Protein AF-A0A1G1EBK0-F1 (afdb_monomer_lite)

pLDDT: mean 91.33, std 6.36, range [69.75, 98.38]

Sequence (140 aa):
MEEVRIQWEGPYLIERVPKLDISEEFGVYMITRRWGTNREKILYIGKTYWRDFRSRVREHRREWLNEEVGNLKVRLGIIKLSRGKKISVQRVQDIEALLIYWCQPRYNTIYKDSYNGRDLKIINEGRRGPIDNIITTDDI

Secondary structure (DSSP, 8-state):
-EEEEEEEEEEEEGGGGGGSGGGGS-EEEEEEEE-TTSPPEEEEEEE-SSS-HHHHHHHHHHHTGGG--SEEEEEEEEEEE-TT----HHHHHHHHHHHHHHH--TT--SSSS---S--EEEEEEES-TTS-SEEEGGG-

Radius of gyration: 14.31 Å; chains: 1; bounding box: 35×33×37 Å

Structure (mmCIF, N/CA/C/O backbone):
data_AF-A0A1G1EBK0-F1
#
_entry.id   AF-A0A1G1EBK0-F1
#
loop_
_atom_site.group_PDB
_atom_site.id
_atom_site.type_symbol
_atom_site.label_atom_id
_atom_site.label_alt_id
_atom_site.label_comp_id
_atom_site.label_asym_id
_atom_site.label_entity_id
_atom_site.label_seq_id
_atom_site.pdbx_PDB_ins_code
_atom_site.Cartn_x
_atom_site.Cartn_y
_atom_site.Cartn_z
_atom_site.occupancy
_atom_site.B_iso_or_equiv
_atom_site.auth_seq_id
_atom_site.auth_comp_id
_atom_site.auth_asym_id
_atom_site.auth_atom_id
_atom_site.pdbx_PDB_model_num
ATOM 1 N N . MET A 1 1 ? -17.019 -1.588 13.154 1.00 90.56 1 MET A N 1
ATOM 2 C CA . MET A 1 1 ? -16.228 -1.404 11.928 1.00 90.56 1 MET A CA 1
ATOM 3 C C . MET A 1 1 ? -15.839 0.051 11.707 1.00 90.56 1 MET A C 1
ATOM 5 O O . MET A 1 1 ? -16.689 0.935 11.772 1.00 90.56 1 MET A O 1
ATOM 9 N N . GLU A 1 2 ? -14.552 0.321 11.489 1.00 94.19 2 GLU A N 1
ATOM 10 C CA . GLU A 1 2 ? -14.022 1.646 11.132 1.00 94.19 2 GLU A CA 1
ATOM 11 C C . GLU A 1 2 ? -13.838 1.756 9.606 1.00 94.19 2 GLU A C 1
ATOM 13 O O . GLU A 1 2 ? -13.151 0.934 9.004 1.00 94.19 2 GLU A O 1
ATOM 18 N N . GLU A 1 3 ? -14.431 2.777 8.975 1.00 95.81 3 GLU A N 1
ATOM 19 C CA . GLU A 1 3 ? -14.213 3.065 7.548 1.00 95.81 3 GLU A CA 1
ATOM 20 C C . GLU A 1 3 ? -12.915 3.858 7.344 1.00 95.81 3 GLU A C 1
ATOM 22 O O . GLU A 1 3 ? -12.687 4.896 7.975 1.00 95.81 3 GLU A O 1
ATOM 27 N N . VAL A 1 4 ? -12.086 3.380 6.419 1.00 96.44 4 VAL A N 1
ATOM 28 C CA . VAL A 1 4 ? -10.832 4.001 5.998 1.00 96.44 4 VAL A CA 1
ATOM 29 C C . VAL A 1 4 ? -10.849 4.158 4.484 1.00 96.44 4 VAL A C 1
ATOM 31 O O . VAL A 1 4 ? -11.087 3.197 3.759 1.00 96.44 4 VAL A O 1
ATOM 34 N N . ARG A 1 5 ? -10.538 5.354 3.984 1.00 97.31 5 ARG A N 1
ATOM 35 C CA . ARG A 1 5 ? -10.350 5.592 2.547 1.00 97.31 5 ARG A CA 1
ATOM 36 C C . ARG A 1 5 ? -8.872 5.676 2.224 1.00 97.31 5 ARG A C 1
ATOM 38 O O . ARG A 1 5 ? -8.122 6.339 2.938 1.00 97.31 5 ARG A O 1
ATOM 45 N N . ILE A 1 6 ? -8.453 5.032 1.143 1.00 97.44 6 ILE A N 1
ATOM 46 C CA . ILE A 1 6 ? -7.086 5.133 0.634 1.00 97.44 6 ILE A CA 1
ATOM 47 C C . ILE A 1 6 ? -7.143 5.738 -0.761 1.00 97.44 6 ILE A C 1
ATOM 49 O O . ILE A 1 6 ? -7.649 5.122 -1.698 1.00 97.44 6 ILE A O 1
ATOM 53 N N . GLN A 1 7 ? -6.608 6.949 -0.891 1.00 97.00 7 GLN A N 1
ATOM 54 C CA . GLN A 1 7 ? -6.442 7.622 -2.174 1.00 97.00 7 GLN A CA 1
ATOM 55 C C . GLN A 1 7 ? -5.123 7.168 -2.799 1.00 97.00 7 GLN A C 1
ATOM 57 O O . GLN A 1 7 ? -4.053 7.546 -2.319 1.00 97.00 7 GLN A O 1
ATOM 62 N N . TRP A 1 8 ? -5.193 6.363 -3.860 1.00 97.31 8 TRP A N 1
ATOM 63 C CA . TRP A 1 8 ? -4.009 5.858 -4.549 1.00 97.31 8 TRP A CA 1
ATOM 64 C C . TRP A 1 8 ? -3.559 6.781 -5.682 1.00 97.31 8 TRP A C 1
ATOM 66 O O . TRP A 1 8 ? -4.289 7.013 -6.647 1.00 97.31 8 TRP A O 1
ATOM 76 N N . GLU A 1 9 ? -2.304 7.210 -5.612 1.00 95.50 9 GLU A N 1
ATOM 77 C CA . GLU A 1 9 ? -1.613 7.988 -6.635 1.00 95.50 9 GLU A CA 1
ATOM 78 C C . GLU A 1 9 ? -0.575 7.136 -7.385 1.00 95.50 9 GLU A C 1
ATOM 80 O O . GLU A 1 9 ? -0.018 6.171 -6.851 1.00 95.50 9 GLU A O 1
ATOM 85 N N . GLY A 1 10 ? -0.301 7.489 -8.646 1.00 93.81 10 GLY A N 1
ATOM 86 C CA . GLY A 1 10 ? 0.650 6.779 -9.515 1.00 93.81 10 GLY A CA 1
ATOM 87 C C . GLY A 1 10 ? 0.001 6.173 -10.761 1.00 93.81 10 GLY A C 1
ATOM 88 O O . GLY A 1 10 ? -0.818 6.832 -11.384 1.00 93.81 10 GLY A O 1
ATOM 89 N N . PRO A 1 11 ? 0.378 4.970 -11.219 1.00 94.38 11 PRO A N 1
ATOM 90 C CA . PRO A 1 11 ? 1.619 4.305 -10.865 1.00 94.38 11 PRO A CA 1
ATOM 91 C C . PRO A 1 11 ? 2.830 5.124 -11.333 1.00 94.38 11 PRO A C 1
ATOM 93 O O . PRO A 1 11 ? 2.880 5.592 -12.470 1.00 94.38 11 PRO A O 1
ATOM 96 N N . TYR A 1 12 ? 3.816 5.267 -10.460 1.00 94.19 12 TYR A N 1
ATOM 97 C CA . TYR A 1 12 ? 5.073 5.949 -10.734 1.00 94.19 12 TYR A CA 1
ATOM 98 C C . TYR A 1 12 ? 6.184 4.940 -10.982 1.00 94.19 12 TYR A C 1
ATOM 100 O O . TYR A 1 12 ? 6.184 3.845 -10.420 1.00 94.19 12 TYR A O 1
ATOM 108 N N . LEU A 1 13 ? 7.162 5.329 -11.794 1.00 89.94 13 LEU A N 1
ATOM 109 C CA . LEU A 1 13 ? 8.434 4.618 -11.822 1.00 89.94 13 LEU A CA 1
ATOM 110 C C . LEU A 1 13 ? 9.155 4.833 -10.485 1.00 89.94 13 LEU A C 1
ATOM 112 O O . LEU A 1 13 ? 9.102 5.932 -9.924 1.00 89.94 13 LEU A O 1
ATOM 116 N N . ILE A 1 14 ? 9.823 3.794 -9.985 1.00 86.31 14 ILE A N 1
ATOM 117 C CA . ILE A 1 14 ? 10.516 3.788 -8.684 1.00 86.31 14 ILE A CA 1
ATOM 118 C C . ILE A 1 14 ? 11.466 4.987 -8.556 1.00 86.31 14 ILE A C 1
ATOM 120 O O . ILE A 1 14 ? 11.469 5.689 -7.548 1.00 86.31 14 ILE A O 1
ATOM 124 N N . GLU A 1 15 ? 12.234 5.270 -9.604 1.00 84.44 15 GLU A N 1
ATOM 125 C CA . GLU A 1 15 ? 13.216 6.351 -9.666 1.00 84.44 15 GLU A CA 1
ATOM 126 C C . GLU A 1 15 ? 12.600 7.754 -9.673 1.00 84.44 15 GLU A C 1
ATOM 128 O O . GLU A 1 15 ? 13.293 8.728 -9.374 1.00 84.44 15 GLU A O 1
ATOM 133 N N . ARG A 1 16 ? 11.306 7.873 -9.995 1.00 88.81 16 ARG A N 1
ATOM 134 C CA . ARG A 1 16 ? 10.584 9.149 -9.965 1.00 88.81 16 ARG A CA 1
ATOM 135 C C . ARG A 1 16 ? 10.001 9.456 -8.595 1.00 88.81 16 ARG A C 1
ATOM 137 O O . ARG A 1 16 ? 9.825 10.633 -8.305 1.00 88.81 16 ARG A O 1
ATOM 144 N N . VAL A 1 17 ? 9.756 8.446 -7.751 1.00 87.88 17 VAL A N 1
ATOM 145 C CA . VAL A 1 17 ? 9.141 8.636 -6.425 1.00 87.88 17 VAL A CA 1
ATOM 146 C C . VAL A 1 17 ? 9.857 9.707 -5.594 1.00 87.88 17 VAL A C 1
ATOM 148 O O . VAL A 1 17 ? 9.167 10.591 -5.103 1.00 87.88 17 VAL A O 1
ATOM 151 N N . PRO A 1 18 ? 11.202 9.745 -5.490 1.00 85.00 18 PRO A N 1
ATOM 152 C CA . PRO A 1 18 ? 11.891 10.773 -4.706 1.00 85.00 18 PRO A CA 1
ATOM 153 C C . PRO A 1 18 ? 11.680 12.221 -5.163 1.00 85.00 18 PRO A C 1
ATOM 155 O O . PRO A 1 18 ? 12.100 13.123 -4.453 1.00 85.00 18 PRO A O 1
ATOM 158 N N . LYS A 1 19 ? 11.114 12.451 -6.352 1.00 87.12 19 LYS A N 1
ATOM 159 C CA . LYS A 1 19 ? 10.909 13.786 -6.933 1.00 87.12 19 LYS A CA 1
ATOM 160 C C . LYS A 1 19 ? 9.460 14.268 -6.829 1.00 87.12 19 LYS A C 1
ATOM 162 O O . LYS A 1 19 ? 9.139 15.299 -7.403 1.00 87.12 19 LYS A O 1
ATOM 167 N N . LEU A 1 20 ? 8.580 13.492 -6.199 1.00 88.00 20 LEU A N 1
ATOM 168 C CA . LEU A 1 20 ? 7.166 13.835 -6.069 1.00 88.00 20 LEU A CA 1
ATOM 169 C C . LEU A 1 20 ? 6.926 14.584 -4.758 1.00 88.00 20 LEU A C 1
ATOM 171 O O . LEU A 1 20 ? 7.458 14.172 -3.730 1.00 88.00 20 LEU A O 1
ATOM 175 N N . ASP A 1 21 ? 6.057 15.589 -4.766 1.00 87.19 21 ASP A N 1
ATOM 176 C CA . ASP A 1 21 ? 5.708 16.340 -3.549 1.00 87.19 21 ASP A CA 1
ATOM 177 C C . ASP A 1 21 ? 5.062 15.426 -2.493 1.00 87.19 21 ASP A C 1
ATOM 179 O O . ASP A 1 21 ? 5.451 15.415 -1.332 1.00 87.19 21 ASP A O 1
ATOM 183 N N . ILE A 1 22 ? 4.181 14.522 -2.935 1.00 85.12 22 ILE A N 1
ATOM 184 C CA . ILE A 1 22 ? 3.567 13.470 -2.105 1.00 85.12 22 ILE A CA 1
ATOM 185 C C . ILE A 1 22 ? 4.591 12.491 -1.500 1.00 85.12 22 ILE A C 1
ATOM 187 O O . ILE A 1 22 ? 4.250 11.703 -0.626 1.00 85.12 22 ILE A O 1
ATOM 191 N N . SER A 1 23 ? 5.849 12.480 -1.956 1.00 80.94 23 SER A N 1
ATOM 192 C CA . SER A 1 23 ? 6.838 11.503 -1.482 1.00 80.94 23 SER A CA 1
ATOM 193 C C . SER A 1 23 ? 7.258 11.689 -0.028 1.00 80.94 23 SER A C 1
ATOM 195 O O . SER A 1 23 ? 7.848 10.756 0.518 1.00 80.94 23 SER A O 1
ATOM 197 N N . GLU A 1 24 ? 6.944 12.847 0.559 1.00 77.25 24 GLU A N 1
ATOM 198 C CA . GLU A 1 24 ? 7.225 13.233 1.949 1.00 77.25 24 GLU A CA 1
ATOM 199 C C . GLU A 1 24 ? 6.037 12.947 2.894 1.00 77.25 24 GLU A C 1
ATOM 201 O O . GLU A 1 24 ? 6.156 13.084 4.109 1.00 77.25 24 GLU A O 1
ATOM 206 N N . GLU A 1 25 ? 4.907 12.482 2.349 1.00 81.88 25 GLU A N 1
ATOM 207 C CA . GLU A 1 25 ? 3.700 12.120 3.100 1.00 81.88 25 GLU A CA 1
ATOM 208 C C . GLU A 1 25 ? 3.778 10.722 3.741 1.00 81.88 25 GLU A C 1
ATOM 210 O O . GLU A 1 25 ? 4.640 9.895 3.419 1.00 81.88 25 GLU A O 1
ATOM 215 N N . PHE A 1 26 ? 2.811 10.436 4.624 1.00 83.38 26 PHE A N 1
ATOM 216 C CA . PHE A 1 26 ? 2.642 9.137 5.277 1.00 83.38 26 PHE A CA 1
ATOM 217 C C . PHE A 1 26 ? 1.350 8.423 4.845 1.00 83.38 26 PHE A C 1
ATOM 219 O O . PHE A 1 26 ? 0.254 8.980 4.870 1.00 83.38 26 PHE A O 1
ATOM 226 N N . GLY A 1 27 ? 1.457 7.136 4.540 1.00 93.12 27 GLY A N 1
ATOM 227 C CA . GLY A 1 27 ? 0.354 6.198 4.397 1.00 93.12 27 GLY A CA 1
ATOM 228 C C . GLY A 1 27 ? 0.838 4.770 4.134 1.00 93.12 27 GLY A C 1
ATOM 229 O O . GLY A 1 27 ? 1.681 4.231 4.858 1.00 93.12 27 GLY A O 1
ATOM 230 N N . VAL A 1 28 ? 0.291 4.157 3.089 1.00 96.50 28 VAL A N 1
ATOM 231 C CA . VAL A 1 28 ? 0.696 2.837 2.583 1.00 96.50 28 VAL A CA 1
ATOM 232 C C . VAL A 1 28 ? 1.153 2.952 1.137 1.00 96.50 28 VAL A C 1
ATOM 234 O O . VAL A 1 28 ? 0.794 3.889 0.439 1.00 96.50 28 VAL A O 1
ATOM 237 N N . TYR A 1 29 ? 1.964 2.024 0.660 1.00 97.06 29 TYR A N 1
ATOM 238 C CA . TYR A 1 29 ? 2.382 1.958 -0.735 1.00 97.06 29 TYR A CA 1
ATOM 239 C C . TYR A 1 29 ? 2.331 0.518 -1.221 1.00 97.06 29 TYR A C 1
ATOM 241 O O . TYR A 1 29 ? 2.420 -0.426 -0.438 1.00 97.06 29 TYR A O 1
ATOM 249 N N . MET A 1 30 ? 2.232 0.353 -2.535 1.00 97.12 30 MET A N 1
ATOM 250 C CA . MET A 1 30 ? 2.397 -0.948 -3.171 1.00 97.12 30 MET A CA 1
ATOM 251 C C . MET A 1 30 ? 3.436 -0.878 -4.277 1.00 97.12 30 MET A C 1
ATOM 253 O O . MET A 1 30 ? 3.521 0.106 -5.018 1.00 97.12 30 MET A O 1
ATOM 257 N N . ILE A 1 31 ? 4.193 -1.959 -4.406 1.00 95.81 31 ILE A N 1
ATOM 258 C CA . ILE A 1 31 ? 5.083 -2.218 -5.527 1.00 95.81 31 ILE A CA 1
ATOM 259 C C . ILE A 1 31 ? 4.413 -3.262 -6.401 1.00 95.81 31 ILE A C 1
ATOM 261 O O . ILE A 1 31 ? 3.972 -4.315 -5.941 1.00 95.81 31 ILE A O 1
ATOM 265 N N . THR A 1 32 ? 4.333 -2.948 -7.681 1.00 95.06 32 THR A N 1
ATOM 266 C CA . THR A 1 32 ? 3.627 -3.732 -8.685 1.00 95.06 32 THR A CA 1
ATOM 267 C C . THR A 1 32 ? 4.533 -3.987 -9.870 1.00 95.06 32 THR A C 1
ATOM 269 O O . THR A 1 32 ? 5.464 -3.226 -10.132 1.00 95.06 32 THR A O 1
ATOM 272 N N . ARG A 1 33 ? 4.252 -5.060 -10.601 1.00 92.44 33 ARG A N 1
ATOM 273 C CA . ARG A 1 33 ? 4.990 -5.421 -11.808 1.00 92.44 33 ARG A CA 1
ATOM 274 C C . ARG A 1 33 ? 4.032 -5.779 -12.919 1.00 92.44 33 ARG A C 1
ATOM 276 O O . ARG A 1 33 ? 3.067 -6.516 -12.701 1.00 92.44 33 ARG A O 1
ATOM 283 N N . ARG A 1 34 ? 4.357 -5.329 -14.128 1.00 89.38 34 ARG A N 1
ATOM 284 C CA . ARG A 1 34 ? 3.727 -5.811 -15.357 1.00 89.38 34 ARG A CA 1
ATOM 285 C C . ARG A 1 34 ? 4.761 -6.454 -16.278 1.00 89.38 34 ARG A C 1
ATOM 287 O O . ARG A 1 34 ? 5.781 -5.845 -16.593 1.00 89.38 34 ARG A O 1
ATOM 294 N N . TRP A 1 35 ? 4.461 -7.669 -16.729 1.00 83.50 35 TRP A N 1
ATOM 295 C CA . TRP A 1 35 ? 5.266 -8.419 -17.692 1.00 83.50 35 TRP A CA 1
ATOM 296 C C . TRP A 1 35 ? 4.609 -8.417 -19.069 1.00 83.50 35 TRP A C 1
ATOM 298 O O . TRP A 1 35 ? 3.618 -9.118 -19.270 1.00 83.50 35 TRP A O 1
ATOM 308 N N . GLY A 1 36 ? 5.148 -7.643 -20.013 1.00 81.06 36 GLY A N 1
ATOM 309 C CA . GLY A 1 36 ? 4.569 -7.524 -21.353 1.00 81.06 36 GLY A CA 1
ATOM 310 C C . GLY A 1 36 ? 3.092 -7.121 -21.292 1.00 81.06 36 GLY A C 1
ATOM 311 O O . GLY A 1 36 ? 2.733 -6.121 -20.666 1.00 81.06 36 GLY A O 1
ATOM 312 N N . THR A 1 37 ? 2.226 -7.928 -21.907 1.00 79.06 37 THR A N 1
ATOM 313 C CA . THR A 1 37 ? 0.773 -7.708 -21.938 1.00 79.06 37 THR A CA 1
ATOM 314 C C . THR A 1 37 ? 0.029 -8.276 -20.727 1.00 79.06 37 THR A C 1
ATOM 316 O O . THR A 1 37 ? -1.137 -7.921 -20.541 1.00 79.06 37 THR A O 1
ATOM 319 N N . ASN A 1 38 ? 0.687 -9.068 -19.869 1.00 83.12 38 ASN A N 1
ATOM 320 C CA . ASN A 1 38 ? 0.065 -9.724 -18.714 1.00 83.12 38 ASN A CA 1
ATOM 321 C C . ASN A 1 38 ? -0.577 -8.730 -17.736 1.00 83.12 38 ASN A C 1
ATOM 323 O O . ASN A 1 38 ? -0.241 -7.538 -17.704 1.00 83.12 38 ASN A O 1
ATOM 327 N N . ARG A 1 39 ? -1.486 -9.253 -16.901 1.00 87.94 39 ARG A N 1
ATOM 328 C CA . ARG A 1 39 ? -2.078 -8.502 -15.789 1.00 87.94 39 ARG A CA 1
ATOM 329 C C . ARG A 1 39 ? -0.988 -8.045 -14.820 1.00 87.94 39 ARG A C 1
ATOM 331 O O . ARG A 1 39 ? -0.027 -8.766 -14.551 1.00 87.94 39 ARG A O 1
ATOM 338 N N . GLU A 1 40 ? -1.152 -6.828 -14.321 1.00 92.69 40 GLU A N 1
ATOM 339 C CA . GLU A 1 40 ? -0.291 -6.264 -13.289 1.00 92.69 40 GLU A CA 1
ATOM 340 C C . GLU A 1 40 ? -0.465 -7.046 -11.982 1.00 92.69 40 GLU A C 1
ATOM 342 O O . GLU A 1 40 ? -1.589 -7.346 -11.584 1.00 92.69 40 GLU A O 1
ATOM 347 N N . LYS A 1 41 ? 0.646 -7.392 -11.330 1.00 93.94 41 LYS A N 1
ATOM 348 C CA . LYS A 1 41 ? 0.655 -8.138 -10.067 1.00 93.94 41 LYS A CA 1
ATOM 349 C C . LYS A 1 41 ? 1.210 -7.281 -8.940 1.00 93.94 41 LYS A C 1
ATOM 351 O O . LYS A 1 41 ? 2.177 -6.545 -9.151 1.00 93.94 41 LYS A O 1
ATOM 356 N N . ILE A 1 42 ? 0.630 -7.421 -7.750 1.00 96.38 42 ILE A N 1
ATOM 357 C CA . ILE A 1 42 ? 1.170 -6.848 -6.515 1.00 96.38 42 ILE A CA 1
ATOM 358 C C . ILE A 1 42 ? 2.340 -7.718 -6.065 1.00 96.38 42 ILE A C 1
ATOM 360 O O . ILE A 1 42 ? 2.203 -8.924 -5.868 1.00 96.38 42 ILE A O 1
ATOM 364 N N . LEU A 1 43 ? 3.510 -7.102 -5.948 1.00 95.31 43 LEU A N 1
ATOM 365 C CA . LEU A 1 43 ? 4.725 -7.751 -5.470 1.00 95.31 43 LEU A CA 1
ATOM 366 C C . LEU A 1 43 ? 4.895 -7.557 -3.967 1.00 95.31 43 LEU A C 1
ATOM 368 O O . LEU A 1 43 ? 5.262 -8.500 -3.272 1.00 95.31 43 LEU A O 1
ATOM 372 N N . TYR A 1 44 ? 4.618 -6.345 -3.491 1.00 96.44 44 TYR A N 1
ATOM 373 C CA . TYR A 1 44 ? 4.825 -5.942 -2.108 1.00 96.44 44 TYR A CA 1
ATOM 374 C C . TYR A 1 44 ? 3.840 -4.835 -1.722 1.00 96.44 44 TYR A C 1
ATOM 376 O O . TYR A 1 44 ? 3.548 -3.959 -2.539 1.00 96.44 44 TYR A O 1
ATOM 384 N N . ILE A 1 45 ? 3.374 -4.845 -0.478 1.00 97.81 45 ILE A N 1
ATOM 385 C CA . ILE A 1 45 ? 2.641 -3.755 0.169 1.00 97.81 45 ILE A CA 1
ATOM 386 C C . ILE A 1 45 ? 3.411 -3.366 1.424 1.00 97.81 45 ILE A C 1
ATOM 388 O O . ILE A 1 45 ? 3.864 -4.232 2.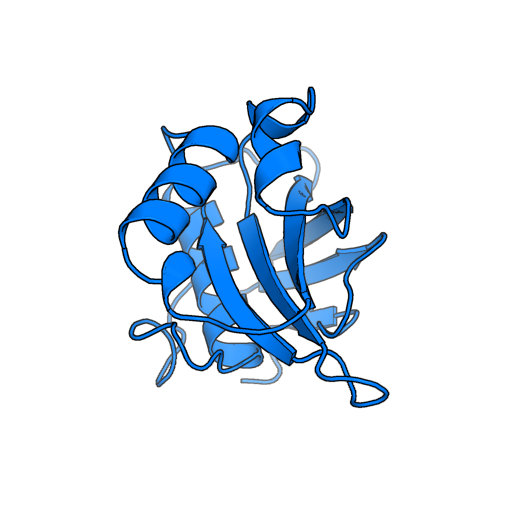169 1.00 97.81 45 ILE A O 1
ATOM 392 N N . GLY A 1 46 ? 3.572 -2.070 1.654 1.00 95.75 46 GLY A N 1
ATOM 393 C CA . GLY A 1 46 ? 4.221 -1.576 2.857 1.00 95.75 46 GLY A CA 1
ATOM 394 C C . GLY A 1 46 ? 3.583 -0.313 3.393 1.00 95.75 46 GLY A C 1
ATOM 395 O O . GLY A 1 46 ? 2.789 0.342 2.720 1.00 95.75 46 GLY A O 1
ATOM 396 N N . LYS A 1 47 ? 3.992 0.062 4.598 1.00 94.50 47 LYS A N 1
ATOM 397 C CA . LYS A 1 47 ? 3.664 1.348 5.210 1.00 94.50 47 LYS A CA 1
ATOM 398 C C . LYS A 1 47 ? 4.839 2.307 5.309 1.00 94.50 47 LYS A C 1
ATOM 400 O O . LYS A 1 47 ? 6.011 1.926 5.329 1.00 94.50 47 LYS A O 1
ATOM 405 N N . THR A 1 48 ? 4.486 3.569 5.476 1.00 86.81 48 THR A N 1
ATOM 406 C CA . THR A 1 48 ? 5.364 4.658 5.909 1.00 86.81 48 THR A CA 1
ATOM 407 C C . THR A 1 48 ? 4.894 5.138 7.277 1.00 86.81 48 THR A C 1
ATOM 409 O O . THR A 1 48 ? 3.748 5.565 7.424 1.00 86.81 48 THR A O 1
ATOM 412 N N . TYR A 1 49 ? 5.756 5.058 8.287 1.00 69.75 49 TYR A N 1
ATOM 413 C CA . TYR A 1 49 ? 5.516 5.670 9.593 1.00 69.75 49 TYR A CA 1
ATOM 414 C C . TYR A 1 49 ? 6.860 6.098 10.194 1.00 69.75 49 TYR A C 1
ATOM 416 O O . TYR A 1 49 ? 7.794 5.299 10.193 1.00 69.75 49 TYR A O 1
ATOM 424 N N . TRP A 1 50 ? 6.985 7.364 10.619 1.00 71.69 50 TRP A N 1
ATOM 425 C CA . TRP A 1 50 ? 8.257 8.070 10.917 1.00 71.69 50 TRP A CA 1
ATOM 426 C C . TRP A 1 50 ? 9.254 8.185 9.757 1.00 71.69 50 TRP A C 1
ATOM 428 O O . TRP A 1 50 ? 10.327 8.764 9.902 1.00 71.69 50 TRP A O 1
ATOM 438 N N . ARG A 1 51 ? 8.912 7.623 8.601 1.00 80.75 51 ARG A N 1
ATOM 439 C CA . ARG A 1 51 ? 9.704 7.638 7.378 1.00 80.75 51 ARG A CA 1
ATOM 440 C C . ARG A 1 51 ? 8.766 7.871 6.224 1.00 80.75 51 ARG A C 1
ATOM 442 O O . ARG A 1 51 ? 7.672 7.317 6.236 1.00 80.75 51 ARG A O 1
ATOM 449 N N . ASP A 1 52 ? 9.214 8.650 5.263 1.00 85.19 52 ASP A N 1
ATOM 450 C CA . ASP A 1 52 ? 8.443 9.022 4.090 1.00 85.19 52 ASP A CA 1
ATOM 451 C C . ASP A 1 52 ? 8.481 7.938 2.992 1.00 85.19 52 ASP A C 1
ATOM 453 O O . ASP A 1 52 ? 9.247 6.961 3.053 1.00 85.19 52 ASP A O 1
ATOM 457 N N . PHE A 1 53 ? 7.643 8.091 1.964 1.00 87.94 53 PHE A N 1
ATOM 458 C CA . PHE A 1 53 ? 7.617 7.166 0.827 1.00 87.94 53 PHE A CA 1
ATOM 459 C C . PHE A 1 53 ? 8.967 7.112 0.110 1.00 87.94 53 PHE A C 1
ATOM 461 O O . PHE A 1 53 ? 9.416 6.036 -0.295 1.00 87.94 53 PHE A O 1
ATOM 468 N N . ARG A 1 54 ? 9.644 8.259 -0.016 1.00 86.94 54 ARG A N 1
ATOM 469 C CA . ARG A 1 54 ? 10.974 8.365 -0.628 1.00 86.94 54 ARG A CA 1
ATOM 470 C C . ARG A 1 54 ? 11.976 7.417 0.028 1.00 86.94 54 ARG A C 1
ATOM 472 O O . ARG A 1 54 ? 12.671 6.678 -0.673 1.00 86.94 54 ARG A O 1
ATOM 479 N N . SER A 1 55 ? 12.056 7.434 1.352 1.00 86.69 55 SER A N 1
ATOM 480 C CA . SER A 1 55 ? 12.982 6.624 2.137 1.00 86.69 55 SER A CA 1
ATOM 481 C C . SER A 1 55 ? 12.688 5.142 1.962 1.00 86.69 55 SER A C 1
ATOM 483 O O . SER A 1 55 ? 13.598 4.376 1.654 1.00 86.69 55 SER A O 1
ATOM 485 N N . ARG A 1 56 ? 11.416 4.739 2.071 1.00 90.00 56 ARG A N 1
ATOM 486 C CA . ARG A 1 56 ? 11.002 3.332 1.943 1.00 90.00 56 ARG A CA 1
ATOM 487 C C . ARG A 1 56 ? 11.265 2.760 0.553 1.00 90.00 56 ARG A C 1
ATOM 489 O O . ARG A 1 56 ? 11.758 1.643 0.421 1.00 90.00 56 ARG A O 1
ATOM 496 N N . VAL A 1 57 ? 11.005 3.539 -0.494 1.00 87.12 57 VAL A N 1
ATOM 497 C CA . VAL A 1 57 ? 11.275 3.112 -1.873 1.00 87.12 57 VAL A CA 1
ATOM 498 C C . VAL A 1 57 ? 12.778 2.971 -2.139 1.00 87.12 57 VAL A C 1
ATOM 500 O O . VAL A 1 57 ? 13.193 2.032 -2.820 1.00 87.12 57 VAL A O 1
ATOM 503 N N . ARG A 1 58 ? 13.619 3.852 -1.576 1.00 86.56 58 ARG A N 1
ATOM 504 C CA . ARG A 1 58 ? 15.085 3.740 -1.690 1.00 86.56 58 ARG A CA 1
ATOM 505 C C . ARG A 1 58 ? 15.633 2.468 -1.041 1.00 86.56 58 ARG A C 1
ATOM 507 O O . ARG A 1 58 ? 16.551 1.872 -1.597 1.00 86.56 58 ARG A O 1
ATOM 514 N N . GLU A 1 59 ? 15.077 2.043 0.089 1.00 88.50 59 GLU A N 1
ATOM 515 C CA . GLU A 1 59 ? 15.502 0.811 0.769 1.00 88.50 59 GLU A CA 1
ATOM 516 C C . GLU A 1 59 ? 15.242 -0.426 -0.067 1.00 88.50 59 GLU A C 1
ATOM 518 O O . GLU A 1 59 ? 16.177 -1.163 -0.370 1.00 88.50 59 GLU A O 1
ATOM 523 N N . HIS A 1 60 ? 14.010 -0.588 -0.547 1.00 88.88 60 HIS A N 1
ATOM 524 C CA . HIS A 1 60 ? 13.677 -1.706 -1.422 1.00 88.88 60 HIS A CA 1
ATOM 525 C C . HIS A 1 60 ? 14.527 -1.717 -2.691 1.00 88.88 60 HIS A C 1
ATOM 527 O O . HIS A 1 60 ? 14.889 -2.787 -3.179 1.00 88.88 60 HIS A O 1
ATOM 533 N N . ARG A 1 61 ? 14.900 -0.535 -3.205 1.00 84.50 61 ARG A N 1
ATOM 534 C CA . ARG A 1 61 ? 15.814 -0.436 -4.345 1.00 84.50 61 ARG A CA 1
ATOM 535 C C . ARG A 1 61 ? 17.185 -1.020 -4.038 1.00 84.50 61 ARG A C 1
ATOM 537 O O . ARG A 1 61 ? 17.735 -1.711 -4.884 1.00 84.50 61 ARG A O 1
ATOM 544 N N . ARG A 1 62 ? 17.727 -0.746 -2.853 1.00 84.38 62 ARG A N 1
ATOM 545 C CA . ARG A 1 62 ? 19.017 -1.289 -2.416 1.00 84.38 62 ARG A CA 1
ATOM 546 C C . ARG A 1 62 ? 18.946 -2.789 -2.123 1.00 84.38 62 ARG A C 1
ATOM 548 O O . ARG A 1 62 ? 19.937 -3.469 -2.337 1.00 84.38 62 ARG A O 1
ATOM 555 N N . GLU A 1 63 ? 17.815 -3.266 -1.615 1.00 85.56 63 GLU A N 1
ATOM 556 C CA . GLU A 1 63 ? 17.671 -4.633 -1.105 1.00 85.56 63 GLU A CA 1
ATOM 557 C C . GLU A 1 63 ? 17.343 -5.663 -2.182 1.00 85.56 63 GLU A C 1
ATOM 559 O O . GLU A 1 63 ? 18.012 -6.684 -2.240 1.00 85.56 63 GLU A O 1
ATOM 564 N N . TRP A 1 64 ? 16.316 -5.429 -3.007 1.00 84.94 64 TRP A N 1
ATOM 565 C CA . TRP A 1 64 ? 15.798 -6.488 -3.888 1.00 84.94 64 TRP A CA 1
ATOM 566 C C . TRP A 1 64 ? 15.247 -6.003 -5.231 1.00 84.94 64 TRP A C 1
ATOM 568 O O . TRP A 1 64 ? 15.226 -6.768 -6.190 1.00 84.94 64 TRP A O 1
ATOM 578 N N . LEU A 1 65 ? 14.828 -4.737 -5.373 1.00 84.00 65 LEU A N 1
ATOM 579 C CA . LEU A 1 65 ? 14.229 -4.288 -6.644 1.00 84.00 65 LEU A CA 1
ATOM 580 C C . LEU A 1 65 ? 15.230 -4.279 -7.805 1.00 84.00 65 LEU A C 1
ATOM 582 O O . LEU A 1 65 ? 14.805 -4.382 -8.949 1.00 84.00 65 LEU A O 1
ATOM 586 N N . ASN A 1 66 ? 16.535 -4.154 -7.537 1.00 77.94 66 ASN A N 1
ATOM 587 C CA . ASN A 1 66 ? 17.559 -4.221 -8.586 1.00 77.94 66 ASN A CA 1
ATOM 588 C C . ASN A 1 66 ? 17.674 -5.622 -9.216 1.00 77.94 66 ASN A C 1
ATOM 590 O O . ASN A 1 66 ? 18.169 -5.739 -10.333 1.00 77.94 66 ASN A O 1
ATOM 594 N N . GLU A 1 67 ? 17.215 -6.667 -8.525 1.00 79.44 67 GLU A N 1
ATOM 595 C CA . GLU A 1 67 ? 17.210 -8.049 -9.023 1.00 79.44 67 GLU A CA 1
ATOM 596 C C . GLU A 1 67 ? 15.963 -8.347 -9.875 1.00 79.44 67 GLU A C 1
ATOM 598 O O . GLU A 1 67 ? 15.890 -9.349 -10.588 1.00 79.44 67 GLU A O 1
ATOM 603 N N . GLU A 1 68 ? 14.966 -7.460 -9.842 1.00 79.62 68 GLU A N 1
ATOM 604 C CA . GLU A 1 68 ? 13.701 -7.641 -10.538 1.00 79.62 68 GLU A CA 1
ATOM 605 C C . GLU A 1 68 ? 13.706 -7.011 -11.935 1.00 79.62 68 GLU A C 1
ATOM 607 O O . GLU A 1 68 ? 13.799 -5.800 -12.118 1.00 79.62 68 GLU A O 1
ATOM 612 N N . VAL A 1 69 ? 13.508 -7.848 -12.952 1.00 72.62 69 VAL A N 1
ATOM 613 C CA . VAL A 1 69 ? 13.426 -7.419 -14.358 1.00 72.62 69 VAL A CA 1
ATOM 614 C C . VAL A 1 69 ? 12.006 -6.940 -14.729 1.00 72.62 69 VAL A C 1
ATOM 616 O O . VAL A 1 69 ? 11.010 -7.393 -14.173 1.00 72.62 69 VAL A O 1
ATOM 619 N N . GLY A 1 70 ? 11.849 -6.053 -15.708 1.00 75.62 70 GLY A N 1
ATOM 620 C CA . GLY A 1 70 ? 10.533 -5.647 -16.227 1.00 75.62 70 GLY A CA 1
ATOM 621 C C . GLY A 1 70 ? 9.991 -4.345 -15.631 1.00 75.62 70 GLY A C 1
ATOM 622 O O . GLY A 1 70 ? 10.704 -3.593 -14.976 1.00 75.62 70 GLY A O 1
ATOM 623 N N . ASN A 1 71 ? 8.722 -4.032 -15.917 1.00 84.19 71 ASN A N 1
ATOM 624 C CA . ASN A 1 71 ? 8.149 -2.718 -15.609 1.00 84.19 71 ASN A CA 1
ATOM 625 C C . ASN A 1 71 ? 7.607 -2.677 -14.174 1.00 84.19 71 ASN A C 1
ATOM 627 O O . ASN A 1 71 ? 6.428 -2.965 -13.933 1.00 84.19 71 ASN A O 1
ATOM 631 N N . LEU A 1 72 ? 8.503 -2.372 -13.236 1.00 90.56 72 LEU A N 1
ATOM 632 C CA . LEU A 1 72 ? 8.183 -2.135 -11.834 1.00 90.56 72 LEU A CA 1
ATOM 633 C C . LEU A 1 72 ? 7.590 -0.742 -11.646 1.00 90.56 72 LEU A C 1
ATOM 635 O O . LEU A 1 72 ? 8.120 0.257 -12.137 1.00 90.56 72 LEU A O 1
ATOM 63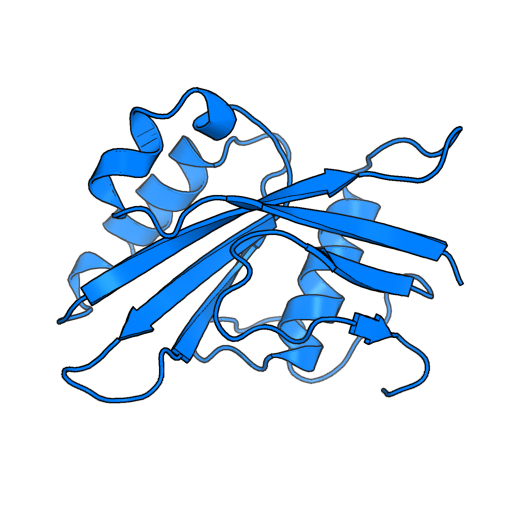9 N N . LYS A 1 73 ? 6.506 -0.671 -10.880 1.00 92.62 73 LYS A N 1
ATOM 640 C CA . LYS A 1 73 ? 5.853 0.588 -10.547 1.00 92.62 73 LYS A CA 1
ATOM 641 C C . LYS A 1 73 ? 5.457 0.644 -9.086 1.00 92.62 73 LYS A C 1
ATOM 643 O O . LYS A 1 73 ? 5.114 -0.375 -8.488 1.00 92.62 73 LYS A O 1
ATOM 648 N N . VAL A 1 74 ? 5.440 1.853 -8.545 1.00 94.94 74 VAL A N 1
ATOM 649 C CA . VAL A 1 74 ? 5.004 2.146 -7.181 1.00 94.94 74 VAL A CA 1
ATOM 650 C C . VAL A 1 74 ? 3.724 2.965 -7.224 1.00 94.94 74 VAL A C 1
ATOM 652 O O . VAL A 1 74 ? 3.586 3.881 -8.036 1.00 94.94 74 VAL A O 1
ATOM 655 N N . ARG A 1 75 ? 2.787 2.648 -6.336 1.00 96.44 75 ARG A N 1
ATOM 656 C CA . ARG A 1 75 ? 1.632 3.499 -6.039 1.00 96.44 75 ARG A CA 1
ATOM 657 C C . ARG A 1 75 ? 1.671 3.904 -4.580 1.00 96.44 75 ARG A C 1
ATOM 659 O O . ARG A 1 75 ? 2.008 3.079 -3.731 1.00 96.44 75 ARG A O 1
ATOM 666 N N . LEU A 1 76 ? 1.335 5.159 -4.322 1.00 96.25 76 LEU A N 1
ATOM 667 C CA . LEU A 1 76 ? 1.358 5.766 -2.994 1.00 96.25 76 LEU A CA 1
ATOM 668 C C . LEU A 1 76 ? -0.087 5.977 -2.549 1.00 96.25 76 LEU A C 1
ATOM 670 O O . LEU A 1 76 ? -0.868 6.583 -3.273 1.00 96.25 76 LEU A O 1
ATOM 674 N N . GLY A 1 77 ? -0.451 5.418 -1.406 1.00 96.06 77 GLY A N 1
ATOM 675 C CA . GLY A 1 77 ? -1.791 5.436 -0.842 1.00 96.06 77 GLY A CA 1
ATOM 676 C C . GLY A 1 77 ? -1.863 6.390 0.342 1.00 96.06 77 GLY A C 1
ATOM 677 O O . GLY A 1 77 ? -1.332 6.091 1.414 1.00 96.06 77 GLY A O 1
ATOM 678 N N . ILE A 1 78 ? -2.547 7.519 0.161 1.00 93.56 78 ILE A N 1
ATOM 679 C CA . ILE A 1 78 ? -2.817 8.478 1.237 1.00 93.56 78 ILE A CA 1
ATOM 680 C C . ILE A 1 78 ? -4.038 8.005 2.018 1.00 93.56 78 ILE A C 1
ATOM 682 O O . ILE A 1 78 ? -5.116 7.817 1.450 1.00 93.56 78 ILE A O 1
ATOM 686 N N . ILE A 1 79 ? -3.878 7.855 3.331 1.00 94.00 79 ILE A N 1
ATOM 687 C CA . ILE A 1 79 ? -4.952 7.422 4.225 1.00 94.00 79 ILE A CA 1
ATOM 688 C C . ILE A 1 79 ? -5.818 8.626 4.604 1.00 94.00 79 ILE A C 1
ATOM 690 O O . ILE A 1 79 ? -5.347 9.585 5.212 1.00 94.00 79 ILE A O 1
ATOM 694 N N . LYS A 1 80 ? -7.111 8.543 4.296 1.00 92.88 80 LYS A N 1
ATOM 695 C CA . LYS A 1 80 ? -8.145 9.500 4.687 1.00 92.88 80 LYS A CA 1
ATOM 696 C C . LYS A 1 80 ? -9.077 8.832 5.694 1.00 92.88 80 LYS A C 1
ATOM 698 O O . LYS A 1 80 ? -9.690 7.804 5.408 1.00 92.88 80 LYS A O 1
ATOM 703 N N . LEU A 1 81 ? -9.170 9.420 6.882 1.00 91.44 81 LEU A N 1
ATOM 704 C CA . LEU A 1 81 ? -10.011 8.921 7.968 1.00 91.44 81 LEU A CA 1
ATOM 705 C C . LEU A 1 81 ? -11.262 9.783 8.127 1.00 91.44 81 LEU A C 1
ATOM 707 O O . LEU A 1 81 ? -11.253 10.977 7.824 1.00 91.44 81 LEU A O 1
ATOM 711 N N . SER A 1 82 ? -12.318 9.186 8.674 1.00 88.44 82 SER A N 1
ATOM 712 C CA . SER A 1 82 ? -13.525 9.911 9.070 1.00 88.44 82 SER A CA 1
ATOM 713 C C . SER A 1 82 ? -13.225 11.015 10.089 1.00 88.44 82 SER A C 1
ATOM 715 O O . SER A 1 82 ? -12.296 10.918 10.900 1.00 88.44 82 SER A O 1
ATOM 717 N N . ARG A 1 83 ? -14.046 12.074 10.074 1.00 85.44 83 ARG A N 1
ATOM 718 C CA . ARG A 1 83 ? -13.891 13.246 10.949 1.00 85.44 83 ARG A CA 1
ATOM 719 C C . ARG A 1 83 ? -13.737 12.827 12.418 1.00 85.44 83 ARG A C 1
ATOM 721 O O . ARG A 1 83 ? -14.518 12.034 12.932 1.00 85.44 83 ARG A O 1
ATOM 728 N N . GLY A 1 84 ? -12.728 13.379 13.092 1.00 82.94 84 GLY A N 1
ATOM 729 C CA . GLY A 1 84 ? -12.436 13.106 14.506 1.00 82.94 84 GLY A CA 1
ATOM 730 C C . GLY A 1 84 ? -11.503 11.915 14.761 1.00 82.94 84 GLY A C 1
ATOM 731 O O . GLY A 1 84 ? -11.001 11.771 15.875 1.00 82.94 84 GLY A O 1
ATOM 732 N N . LYS A 1 85 ? -11.198 11.092 13.750 1.00 86.88 85 LYS A N 1
ATOM 733 C CA . LYS A 1 85 ? -10.162 10.054 13.841 1.00 86.88 85 LYS A CA 1
ATOM 734 C C . LYS A 1 85 ? -8.801 10.643 13.460 1.00 86.88 85 LYS A C 1
ATOM 736 O O . LYS A 1 85 ? -8.693 11.445 12.538 1.00 86.88 85 LYS A O 1
ATOM 741 N N . LYS A 1 86 ? -7.752 10.238 14.177 1.00 86.62 86 LYS A N 1
ATOM 742 C CA . LYS A 1 86 ? -6.363 10.655 13.919 1.00 86.62 86 LYS A CA 1
ATOM 743 C C . LYS A 1 86 ? -5.544 9.475 13.437 1.00 86.62 86 LYS A C 1
ATOM 745 O O . LYS A 1 86 ? -5.736 8.380 13.948 1.00 86.62 86 LYS A O 1
ATOM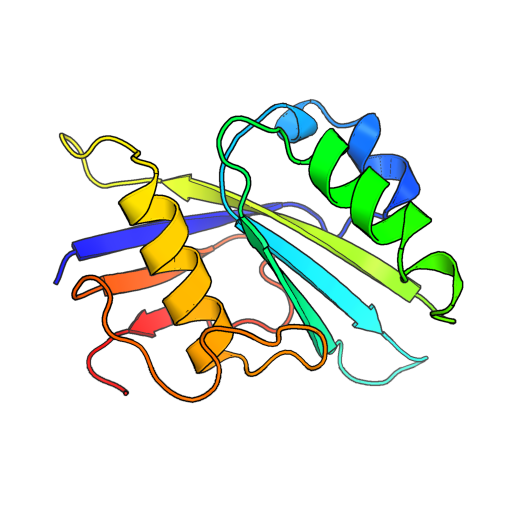 750 N N . ILE A 1 87 ? -4.612 9.690 12.517 1.00 87.88 87 ILE A N 1
ATOM 751 C CA . ILE A 1 87 ? -3.638 8.666 12.123 1.00 87.88 87 ILE A CA 1
ATOM 752 C C . ILE A 1 87 ? -2.788 8.246 13.343 1.00 87.88 87 ILE A C 1
ATOM 754 O O . ILE A 1 87 ? -2.505 9.063 14.218 1.00 87.88 87 ILE A O 1
ATOM 758 N N . SER A 1 88 ? -2.422 6.967 13.444 1.00 90.50 88 SER A N 1
ATOM 759 C CA . SER A 1 88 ? -1.526 6.440 14.490 1.00 90.50 88 SER A CA 1
ATOM 760 C C . SER A 1 88 ? -0.699 5.275 13.945 1.00 90.50 88 SER A C 1
ATOM 762 O O . SER A 1 88 ? -1.133 4.645 12.979 1.00 90.50 88 SER A O 1
ATOM 764 N N . VAL A 1 89 ? 0.445 4.954 14.576 1.00 90.75 89 VAL A N 1
ATOM 765 C CA . VAL A 1 89 ? 1.321 3.823 14.174 1.00 90.75 89 VAL A CA 1
ATOM 766 C C . VAL A 1 89 ? 0.491 2.563 13.956 1.00 90.75 89 VAL A C 1
ATOM 768 O O . VAL A 1 89 ? 0.501 1.967 12.881 1.00 90.75 89 VAL A O 1
ATOM 771 N N . GLN A 1 90 ? -0.269 2.200 14.993 1.00 93.50 90 GLN A N 1
ATOM 772 C CA . GLN A 1 90 ? -1.044 0.974 15.023 1.00 93.50 90 GLN A CA 1
ATOM 773 C C . GLN A 1 90 ? -2.110 0.982 13.930 1.00 93.50 90 GLN A C 1
ATOM 775 O O . GLN A 1 90 ? -2.410 -0.055 13.365 1.00 93.50 90 GLN A O 1
ATOM 780 N N . ARG A 1 91 ? -2.667 2.148 13.582 1.00 94.25 91 ARG A N 1
ATOM 781 C CA . ARG A 1 91 ? -3.660 2.253 12.507 1.00 94.25 91 ARG A CA 1
ATOM 782 C C . ARG A 1 91 ? -3.073 2.019 11.140 1.00 94.25 91 ARG A C 1
ATOM 784 O O . ARG A 1 91 ? -3.6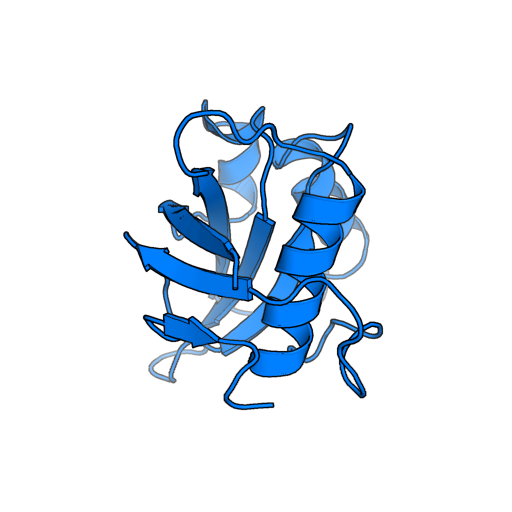38 1.241 10.384 1.00 94.25 91 ARG A O 1
ATOM 791 N N . VAL A 1 92 ? -1.939 2.633 10.839 1.00 94.62 92 VAL A N 1
ATOM 792 C CA . VAL A 1 92 ? -1.271 2.378 9.561 1.00 94.62 92 VAL A CA 1
ATOM 793 C C . VAL A 1 92 ? -0.826 0.914 9.475 1.00 94.62 92 VAL A C 1
ATOM 795 O O . VAL A 1 92 ? -0.960 0.300 8.424 1.00 94.62 92 VAL A O 1
ATOM 798 N N . GLN A 1 93 ? -0.365 0.334 10.587 1.00 95.75 93 GLN A N 1
ATOM 799 C CA . GLN A 1 93 ? -0.018 -1.084 10.669 1.00 95.75 93 GLN A CA 1
ATOM 800 C C . GLN A 1 93 ? -1.210 -2.013 10.438 1.00 95.75 93 GLN A C 1
ATOM 802 O O . GLN A 1 93 ? -1.082 -2.956 9.671 1.00 95.75 93 GLN A O 1
ATOM 807 N N . ASP A 1 94 ? -2.357 -1.745 11.057 1.00 96.62 94 ASP A N 1
ATOM 808 C CA . ASP A 1 94 ? -3.547 -2.584 10.886 1.00 96.62 94 ASP A CA 1
ATOM 809 C C . ASP A 1 94 ? -4.125 -2.459 9.470 1.00 96.62 94 ASP A C 1
ATOM 811 O O . ASP A 1 94 ? -4.652 -3.428 8.936 1.00 96.62 94 ASP A O 1
ATOM 815 N N . ILE A 1 95 ? -3.995 -1.290 8.834 1.00 96.94 95 ILE A N 1
ATOM 816 C CA . ILE A 1 95 ? -4.347 -1.102 7.421 1.00 96.94 95 ILE A CA 1
ATOM 817 C C . ILE A 1 95 ? -3.396 -1.913 6.530 1.00 96.94 95 ILE A C 1
ATOM 819 O O . ILE A 1 95 ? -3.854 -2.686 5.696 1.00 96.94 95 ILE A O 1
ATOM 823 N N . GLU A 1 96 ? -2.079 -1.777 6.714 1.00 97.75 96 GLU A N 1
ATOM 824 C CA . GLU A 1 96 ? -1.064 -2.544 5.975 1.00 97.75 96 GLU A CA 1
ATOM 825 C C . GLU A 1 96 ? -1.279 -4.057 6.119 1.00 97.75 96 GLU A C 1
ATOM 827 O O . GLU A 1 96 ? -1.277 -4.770 5.117 1.00 97.75 96 GLU A O 1
ATOM 832 N N . ALA A 1 97 ? -1.496 -4.536 7.345 1.00 97.75 97 ALA A N 1
ATOM 833 C CA . ALA A 1 97 ? -1.696 -5.948 7.632 1.00 97.75 97 ALA A CA 1
ATOM 834 C C . ALA A 1 97 ? -2.932 -6.506 6.916 1.00 97.75 97 ALA A C 1
ATOM 836 O O . ALA A 1 97 ? -2.835 -7.563 6.300 1.00 97.75 97 ALA A O 1
ATOM 837 N N . LEU A 1 98 ? -4.058 -5.780 6.926 1.00 98.19 98 LEU A N 1
ATOM 838 C CA . LEU A 1 98 ? -5.269 -6.209 6.219 1.00 98.19 98 LEU A CA 1
ATOM 839 C C . LEU A 1 98 ? -5.046 -6.256 4.704 1.00 98.19 98 LEU A C 1
ATOM 841 O O . LEU A 1 98 ? -5.434 -7.218 4.048 1.00 98.19 98 LEU A O 1
ATOM 845 N N . LEU A 1 99 ? -4.375 -5.245 4.142 1.00 98.19 99 LEU A N 1
ATOM 846 C CA . LEU A 1 99 ? -4.064 -5.216 2.712 1.00 98.19 99 LEU A CA 1
ATOM 847 C C . LEU A 1 99 ? -3.153 -6.380 2.295 1.00 98.19 99 LEU A C 1
ATOM 849 O O . LEU A 1 99 ? -3.364 -6.968 1.235 1.00 98.19 99 LEU A O 1
ATOM 853 N N . ILE A 1 100 ? -2.145 -6.714 3.106 1.00 98.38 100 ILE A N 1
ATOM 854 C CA . ILE A 1 100 ? -1.240 -7.842 2.848 1.00 98.38 100 ILE A CA 1
ATOM 855 C C . ILE A 1 100 ? -1.988 -9.170 2.947 1.00 98.38 100 ILE A C 1
ATOM 857 O O . ILE A 1 100 ? -1.853 -9.993 2.041 1.00 98.38 100 ILE A O 1
ATOM 861 N N . TYR A 1 101 ? -2.780 -9.355 4.004 1.00 98.12 101 TYR A N 1
ATOM 862 C CA . TYR A 1 101 ? -3.586 -10.555 4.204 1.00 98.12 101 TYR A CA 1
ATOM 863 C C . TYR A 1 101 ? -4.558 -10.773 3.038 1.00 98.12 101 TYR A C 1
ATOM 865 O O . TYR A 1 101 ? -4.658 -11.869 2.499 1.00 98.12 101 TYR A O 1
ATOM 873 N N . TRP A 1 102 ? -5.211 -9.713 2.564 1.00 97.81 102 TRP A N 1
ATOM 874 C CA . TRP A 1 102 ? -6.123 -9.806 1.428 1.00 97.81 102 TRP A CA 1
ATOM 875 C C . TRP A 1 102 ? -5.403 -10.102 0.106 1.00 97.81 102 TRP A C 1
ATOM 877 O O . TRP A 1 102 ? -5.789 -10.981 -0.659 1.00 97.81 102 TRP A O 1
ATOM 887 N N . CYS A 1 103 ? -4.334 -9.358 -0.191 1.00 96.94 103 CYS A N 1
ATOM 888 C CA . CYS A 1 103 ? -3.702 -9.388 -1.514 1.00 96.94 103 CYS A CA 1
ATOM 889 C C . CYS A 1 103 ? -2.672 -10.508 -1.691 1.00 96.94 103 CYS A C 1
ATOM 891 O O . CYS A 1 103 ? -2.221 -10.747 -2.813 1.00 96.94 103 CYS A O 1
ATOM 893 N N . GLN A 1 104 ? -2.228 -11.123 -0.594 1.00 97.06 104 GLN A N 1
ATOM 894 C CA . GLN A 1 104 ? -1.190 -12.153 -0.560 1.00 97.06 104 GLN A CA 1
ATOM 895 C C . GLN A 1 104 ? 0.063 -11.835 -1.411 1.00 97.06 104 GLN A C 1
ATOM 897 O O . GLN A 1 104 ? 0.500 -12.680 -2.204 1.00 97.06 104 GLN A O 1
ATOM 902 N N . PRO A 1 105 ? 0.697 -10.645 -1.287 1.00 96.62 105 PRO A N 1
ATOM 903 C CA . PRO A 1 105 ? 1.841 -10.305 -2.126 1.00 96.62 105 PRO A CA 1
ATOM 904 C C . PRO A 1 105 ? 3.008 -11.279 -1.927 1.00 96.62 105 PRO A C 1
ATOM 906 O O . PRO A 1 105 ? 3.248 -11.802 -0.832 1.00 96.62 105 PRO A O 1
ATOM 909 N N . ARG A 1 106 ? 3.767 -11.520 -3.000 1.00 94.06 106 ARG A N 1
ATOM 910 C CA . ARG A 1 106 ? 4.868 -12.495 -2.996 1.00 94.06 106 ARG A CA 1
ATOM 911 C C . ARG A 1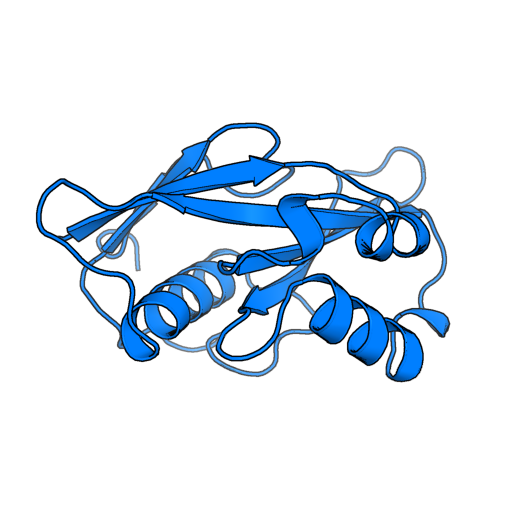 106 ? 5.984 -12.133 -2.013 1.00 94.06 106 ARG A C 1
ATOM 913 O O . ARG A 1 106 ? 6.503 -13.034 -1.368 1.00 94.06 106 ARG A O 1
ATOM 920 N N . TYR A 1 107 ? 6.359 -10.855 -1.932 1.00 94.56 107 TYR A N 1
ATOM 921 C CA . TYR A 1 107 ? 7.521 -10.394 -1.159 1.00 94.56 107 TYR A CA 1
ATOM 922 C C . TYR A 1 107 ? 7.175 -9.889 0.241 1.00 94.56 107 TYR A C 1
ATOM 924 O O . TYR A 1 107 ? 8.069 -9.513 0.994 1.00 94.56 107 TYR A O 1
ATOM 932 N N . ASN A 1 108 ? 5.896 -9.885 0.618 1.00 96.25 108 ASN A N 1
ATOM 933 C CA . ASN A 1 108 ? 5.542 -9.767 2.024 1.00 96.25 108 ASN A CA 1
ATOM 934 C C . ASN A 1 108 ? 5.773 -11.117 2.712 1.00 96.25 108 ASN A C 1
ATOM 936 O O . ASN A 1 108 ? 5.461 -12.164 2.150 1.00 96.25 108 ASN A O 1
ATOM 940 N N . THR A 1 109 ? 6.323 -11.092 3.923 1.00 92.62 109 THR A N 1
ATOM 941 C CA . THR A 1 109 ? 6.569 -12.294 4.742 1.00 92.62 109 THR A CA 1
ATOM 942 C C . THR A 1 109 ? 5.726 -12.324 6.015 1.00 92.62 109 THR A C 1
ATOM 944 O O . THR A 1 109 ? 5.517 -13.388 6.581 1.00 92.62 109 THR A O 1
ATOM 947 N N . ILE A 1 110 ? 5.219 -11.170 6.454 1.00 93.62 110 ILE A N 1
ATOM 948 C CA . ILE A 1 110 ? 4.398 -11.001 7.660 1.00 93.62 110 ILE A CA 1
ATOM 949 C C . ILE A 1 110 ? 2.961 -10.673 7.233 1.00 93.62 110 ILE A C 1
ATOM 951 O O . ILE A 1 110 ? 2.768 -10.106 6.160 1.00 93.62 110 ILE A O 1
ATOM 955 N N . TYR A 1 111 ? 1.973 -11.009 8.071 1.00 95.06 111 TYR A N 1
ATOM 956 C CA . TYR A 1 111 ? 0.530 -10.762 7.870 1.00 95.06 111 TYR A CA 1
ATOM 957 C C . TYR A 1 111 ? -0.120 -11.549 6.726 1.00 95.06 111 TYR A C 1
ATOM 959 O O . TYR A 1 111 ? -1.214 -11.213 6.293 1.00 95.06 111 TYR A O 1
ATOM 967 N N . LYS A 1 112 ? 0.536 -12.602 6.232 1.00 95.75 112 LYS A N 1
ATOM 968 C CA . LYS A 1 112 ? -0.026 -13.456 5.178 1.00 95.75 112 LYS A CA 1
ATOM 969 C C . LYS A 1 112 ? -0.981 -14.512 5.714 1.00 95.75 112 LYS A C 1
ATOM 971 O O . LYS A 1 112 ? -1.998 -14.768 5.087 1.00 95.75 112 LYS A O 1
ATOM 976 N N . ASP A 1 113 ? -0.683 -15.075 6.879 1.00 94.31 113 ASP A N 1
ATOM 977 C CA . ASP A 1 113 ? -1.429 -16.234 7.382 1.00 94.31 113 ASP A CA 1
ATOM 978 C C . ASP A 1 113 ? -2.614 -15.853 8.274 1.00 94.31 113 ASP A C 1
ATOM 980 O O . ASP A 1 113 ? -3.546 -16.633 8.439 1.00 94.31 113 ASP A O 1
ATOM 984 N N . SER A 1 114 ? -2.597 -14.658 8.870 1.00 93.62 114 SER A N 1
ATOM 985 C CA . SER A 1 114 ? -3.695 -14.172 9.708 1.00 93.62 114 SER A CA 1
ATOM 986 C C . SER A 1 114 ? -3.713 -12.651 9.818 1.00 93.62 114 SER A C 1
ATOM 988 O O . SER A 1 114 ? -2.679 -11.981 9.705 1.00 93.62 114 SER A O 1
ATOM 990 N N . TYR A 1 115 ? -4.904 -12.125 10.099 1.00 95.94 115 TYR A N 1
ATOM 991 C CA . TYR A 1 115 ? -5.144 -10.734 10.443 1.00 95.94 115 TYR A CA 1
ATOM 992 C C . TYR A 1 115 ? -5.816 -10.641 11.817 1.00 95.94 115 TYR A C 1
ATOM 994 O O . TYR A 1 115 ? -6.894 -11.183 12.016 1.00 95.94 115 TYR A O 1
ATOM 1002 N N . ASN A 1 116 ? -5.191 -9.920 12.752 1.00 93.75 116 ASN A N 1
ATOM 1003 C CA . ASN A 1 116 ? -5.707 -9.702 14.114 1.00 93.75 116 ASN A CA 1
ATOM 1004 C C . ASN A 1 116 ? -5.762 -8.201 14.468 1.00 93.75 116 ASN A C 1
ATOM 1006 O O . ASN A 1 116 ? -5.557 -7.813 15.618 1.00 93.75 116 ASN A O 1
ATOM 1010 N N . GLY A 1 117 ? -5.915 -7.344 13.454 1.00 94.75 117 GLY A N 1
ATOM 1011 C CA . GLY A 1 117 ? -5.952 -5.892 13.622 1.00 94.75 117 GLY A CA 1
ATOM 1012 C C . GLY A 1 117 ? -7.343 -5.372 13.992 1.00 94.75 117 GLY A C 1
ATOM 1013 O O . GLY A 1 117 ? -8.197 -6.095 14.499 1.00 94.75 117 GLY A O 1
ATOM 1014 N N . ARG A 1 118 ? -7.575 -4.078 13.749 1.00 95.56 118 ARG A N 1
ATOM 1015 C CA . ARG A 1 118 ? -8.896 -3.460 13.935 1.00 95.56 118 ARG A CA 1
ATOM 1016 C C . ARG A 1 118 ? -9.932 -4.061 12.986 1.00 95.56 118 ARG A C 1
ATOM 1018 O O . ARG A 1 118 ? -9.624 -4.437 11.869 1.00 95.56 118 ARG A O 1
ATOM 1025 N N . ASP A 1 119 ? -11.186 -4.006 13.404 1.00 96.69 119 ASP A N 1
ATOM 1026 C CA . ASP A 1 119 ? -12.334 -4.197 12.520 1.00 96.69 119 ASP A CA 1
ATOM 1027 C C . ASP A 1 119 ? -12.432 -3.009 11.531 1.00 96.69 119 ASP A C 1
ATOM 1029 O O . ASP A 1 119 ? -12.731 -1.872 11.933 1.00 96.69 119 ASP A O 1
ATOM 1033 N N . LEU A 1 120 ? -12.103 -3.252 10.256 1.00 96.81 120 LEU A N 1
ATOM 1034 C CA . LEU A 1 120 ? -11.851 -2.243 9.223 1.00 96.81 120 LEU A CA 1
ATOM 1035 C C . LEU A 1 120 ? -12.652 -2.510 7.945 1.00 96.81 120 LEU A C 1
ATOM 1037 O O . LEU A 1 120 ? -12.704 -3.626 7.440 1.00 96.81 120 LEU A O 1
ATOM 1041 N N . LYS A 1 121 ? -13.120 -1.420 7.334 1.00 97.56 121 LYS A N 1
ATOM 1042 C CA . LYS A 1 121 ? -13.547 -1.368 5.934 1.00 97.56 121 LYS A CA 1
ATOM 1043 C C . LYS A 1 121 ? -12.670 -0.387 5.174 1.00 97.56 121 LYS A C 1
ATOM 1045 O O . LYS A 1 121 ? -12.763 0.823 5.379 1.00 97.56 121 LYS A O 1
ATOM 1050 N N . ILE A 1 122 ? -11.827 -0.903 4.290 1.00 97.94 122 ILE A N 1
ATOM 1051 C CA . ILE A 1 122 ? -10.947 -0.119 3.428 1.00 97.94 122 ILE A CA 1
ATOM 1052 C C . ILE A 1 122 ? -11.640 0.115 2.087 1.00 97.94 122 ILE A C 1
ATOM 1054 O O . ILE A 1 122 ? -11.993 -0.828 1.385 1.00 97.94 122 ILE A O 1
ATOM 1058 N N . ILE A 1 123 ? -11.790 1.382 1.710 1.00 98.31 123 ILE A N 1
ATOM 1059 C CA . ILE A 1 123 ? -12.282 1.811 0.400 1.00 98.31 123 ILE A CA 1
ATOM 1060 C C . ILE A 1 123 ? -11.091 2.360 -0.391 1.00 98.31 123 ILE A C 1
ATOM 1062 O O . ILE A 1 123 ? -10.523 3.401 -0.048 1.00 98.31 123 ILE A O 1
ATOM 1066 N N . ASN A 1 124 ? -10.695 1.646 -1.443 1.00 98.31 124 ASN A N 1
ATOM 1067 C CA . ASN A 1 124 ? -9.580 2.003 -2.315 1.00 98.31 124 ASN A CA 1
ATOM 1068 C C . ASN A 1 124 ? -10.068 2.868 -3.483 1.00 98.31 124 ASN A C 1
ATOM 1070 O O . ASN A 1 124 ? -10.815 2.412 -4.348 1.00 98.31 124 ASN A O 1
ATOM 1074 N N . GLU A 1 125 ? -9.586 4.105 -3.541 1.00 97.56 125 GLU A N 1
ATOM 1075 C CA . GLU A 1 125 ? -9.972 5.115 -4.526 1.00 97.56 125 GLU A CA 1
ATOM 1076 C C . GLU A 1 125 ? -8.782 5.512 -5.415 1.00 97.56 125 GLU A C 1
ATOM 1078 O O . GLU A 1 125 ? -7.621 5.204 -5.133 1.00 97.56 125 GLU A O 1
ATOM 1083 N N . GLY A 1 126 ? -9.059 6.216 -6.513 1.00 96.75 126 GLY A N 1
ATOM 1084 C CA . GLY A 1 126 ? -8.022 6.708 -7.417 1.00 96.75 126 GLY A CA 1
ATOM 1085 C C . GLY A 1 126 ? -7.344 5.597 -8.223 1.00 96.75 126 GLY A C 1
ATOM 1086 O O . GLY A 1 126 ? -7.974 4.652 -8.702 1.00 96.75 126 GLY A O 1
AT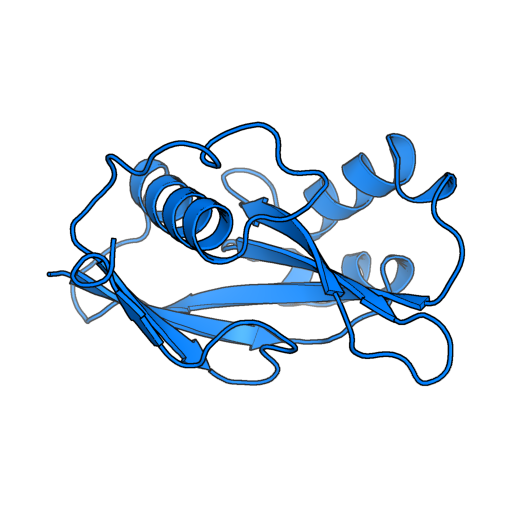OM 1087 N N . ARG A 1 127 ? -6.031 5.715 -8.428 1.00 96.25 127 ARG A N 1
ATOM 1088 C CA . ARG A 1 127 ? -5.245 4.860 -9.331 1.00 96.25 127 ARG A CA 1
ATOM 1089 C C . ARG A 1 127 ? -4.756 3.585 -8.646 1.00 96.25 127 ARG A C 1
ATOM 1091 O O . ARG A 1 127 ? -3.577 3.240 -8.711 1.00 96.25 127 ARG A O 1
ATOM 1098 N N . ARG A 1 128 ? -5.689 2.850 -8.046 1.00 95.56 128 ARG A N 1
ATOM 1099 C CA . ARG A 1 128 ? -5.471 1.680 -7.179 1.00 95.56 128 ARG A CA 1
ATOM 1100 C C . ARG A 1 128 ? -4.845 0.444 -7.846 1.00 95.56 128 ARG A C 1
ATOM 1102 O O . ARG A 1 128 ? -4.440 -0.489 -7.168 1.00 95.56 128 ARG A O 1
ATOM 1109 N N . GLY A 1 129 ? -4.747 0.401 -9.175 1.00 94.06 129 GLY A N 1
ATOM 1110 C CA . GLY A 1 129 ? -4.171 -0.755 -9.870 1.00 94.06 129 GLY A CA 1
ATOM 1111 C C . GLY A 1 129 ? -4.954 -2.053 -9.598 1.00 94.06 129 GLY A C 1
ATOM 1112 O O . GLY A 1 129 ? -6.178 -2.030 -9.710 1.00 94.06 129 GLY A O 1
ATOM 1113 N N . PRO A 1 130 ? -4.284 -3.176 -9.283 1.00 95.25 130 PRO A N 1
ATOM 1114 C CA . PRO A 1 130 ? -4.930 -4.486 -9.158 1.00 95.25 130 PRO A CA 1
ATOM 1115 C C . PRO A 1 130 ? -5.645 -4.747 -7.817 1.00 95.25 130 PRO A C 1
ATOM 1117 O O . PRO A 1 130 ? -6.237 -5.808 -7.682 1.00 95.25 130 PRO A O 1
ATOM 1120 N N . ILE A 1 131 ? -5.587 -3.838 -6.836 1.00 96.38 131 ILE A N 1
ATOM 1121 C CA . ILE A 1 131 ? -6.244 -4.022 -5.526 1.00 96.38 131 ILE A CA 1
ATOM 1122 C C . ILE A 1 131 ? -7.763 -3.850 -5.630 1.00 96.38 131 ILE A C 1
ATOM 1124 O O . ILE A 1 131 ? -8.207 -3.007 -6.407 1.00 96.38 131 ILE A O 1
ATOM 1128 N N . ASP A 1 132 ? -8.563 -4.575 -4.851 1.00 97.00 132 ASP A N 1
ATOM 1129 C CA . ASP A 1 132 ? -10.026 -4.457 -4.902 1.00 97.00 132 ASP A CA 1
ATOM 1130 C C . ASP A 1 132 ? -10.543 -3.094 -4.427 1.00 97.00 132 ASP A C 1
ATOM 1132 O O . ASP A 1 132 ? -9.904 -2.395 -3.639 1.00 97.00 132 ASP A O 1
ATOM 1136 N N . ASN A 1 133 ? -11.721 -2.700 -4.927 1.00 97.50 133 ASN A N 1
ATOM 1137 C CA . ASN A 1 133 ? -12.368 -1.434 -4.555 1.00 97.50 133 ASN A CA 1
ATOM 1138 C C . ASN A 1 133 ? -12.643 -1.355 -3.048 1.00 97.50 133 ASN A C 1
ATOM 1140 O O . ASN A 1 133 ? -12.501 -0.290 -2.451 1.00 97.50 133 ASN A O 1
ATOM 1144 N N . ILE A 1 134 ? -13.081 -2.465 -2.457 1.00 98.12 134 ILE A N 1
ATOM 1145 C CA . ILE A 1 134 ? -13.467 -2.566 -1.054 1.00 98.12 134 ILE A CA 1
ATOM 1146 C C . ILE A 1 134 ? -12.802 -3.819 -0.495 1.00 98.12 134 ILE A C 1
ATOM 1148 O O . ILE A 1 134 ? -12.880 -4.872 -1.118 1.00 98.12 134 ILE A O 1
ATOM 1152 N N . ILE A 1 135 ? -12.149 -3.677 0.655 1.00 97.75 135 ILE A N 1
ATOM 1153 C CA . ILE A 1 135 ? -11.602 -4.774 1.457 1.00 97.75 135 ILE A CA 1
ATOM 1154 C C . ILE A 1 135 ? -12.175 -4.602 2.859 1.00 97.75 135 ILE A C 1
ATOM 1156 O O . ILE A 1 135 ? -12.086 -3.508 3.420 1.00 97.75 135 ILE A O 1
ATOM 1160 N N . THR A 1 136 ? -12.777 -5.643 3.419 1.00 97.12 136 THR A N 1
ATOM 1161 C CA . THR A 1 136 ? -13.435 -5.576 4.728 1.00 97.12 136 THR A CA 1
ATOM 1162 C C . THR A 1 136 ? -13.057 -6.768 5.592 1.00 97.12 136 THR A C 1
ATOM 1164 O O . THR A 1 136 ? -12.784 -7.851 5.083 1.00 97.12 136 THR A O 1
ATOM 1167 N N . THR A 1 137 ? -13.033 -6.562 6.905 1.00 96.31 137 THR A N 1
ATOM 1168 C CA . THR A 1 137 ? -12.794 -7.627 7.884 1.00 96.31 137 THR A CA 1
ATOM 1169 C C . THR A 1 137 ? -13.977 -8.580 8.057 1.00 96.31 137 THR A C 1
ATOM 1171 O O . THR A 1 137 ? -13.828 -9.589 8.729 1.00 96.31 137 THR A O 1
ATOM 1174 N N . ASP A 1 138 ? -15.133 -8.290 7.456 1.00 94.44 138 ASP A N 1
ATOM 1175 C CA . ASP A 1 138 ? -16.266 -9.230 7.424 1.00 94.44 138 ASP A CA 1
ATOM 1176 C C . ASP A 1 138 ? -16.030 -10.418 6.467 1.00 94.44 138 ASP A C 1
ATOM 1178 O O . ASP A 1 138 ? -16.711 -11.434 6.575 1.00 94.44 138 ASP A O 1
ATOM 1182 N N . ASP A 1 139 ? -15.086 -10.285 5.527 1.00 88.81 139 ASP A N 1
ATOM 1183 C CA . ASP A 1 139 ? -14.831 -11.254 4.450 1.00 88.81 139 ASP A CA 1
ATOM 1184 C C . ASP A 1 139 ? -13.641 -12.198 4.747 1.00 88.81 139 ASP A C 1
ATOM 1186 O O . ASP A 1 139 ? -13.189 -12.918 3.851 1.00 88.81 139 ASP A O 1
ATOM 1190 N N . ILE A 1 140 ? -13.093 -12.166 5.969 1.00 84.06 140 ILE A N 1
ATOM 1191 C CA . ILE A 1 140 ? -11.872 -12.889 6.377 1.00 84.06 140 ILE A CA 1
ATOM 1192 C C . ILE A 1 140 ? -12.100 -13.852 7.541 1.00 84.06 140 ILE A C 1
ATOM 1194 O O . ILE A 1 140 ? -13.000 -13.598 8.371 1.00 84.06 140 ILE A O 1
#

Foldseek 3Di:
DFEKEWEKDDQDQLVCLLVDPQQQDWAKKWKWFDDPPDAIATQDIGTDDPHGNNVVSVVCVVPPVVVDDHGITMMDIDMDGDPPDDDDPLVRVLVRLQQCCVRVHNPDDPSPPDHDGDQYWYAYDHPNGPGDRIGGPVVD